Protein AF-A0A7C4W597-F1 (afdb_monomer_lite)

Foldseek 3Di:
DDQDDPPDPDDDDDDLPDDDDDPVLVVVVVVVVVVDVDDDCPHHVLNCCCVVPVPDDDDDDDADDQDPPDPVSVVPDDPVNVCVRVVVVVD

pLDDT: mean 85.51, std 9.6, range [46.41, 96.44]

Secondary structure (DSSP, 8-state):
-PPP-SS-SS--PPP-S-----GGGHHHHHHHHHH-SS--IIIIIIHHHHHHS---------S------SHHHHHT--HHHHHHHHHTT--

Sequence (91 aa):
MTPSIEKPSIDLYVSIEILMINSRVLAELDRLALEKNNLDIMSDFTLYLNQEWRLVKPYIVDAFWYDLGSTEKYGKLTNELVQRYLEELGE

Structure (mmCIF, N/CA/C/O backbone):
data_AF-A0A7C4W597-F1
#
_entry.id   AF-A0A7C4W597-F1
#
loop_
_atom_site.group_PDB
_atom_site.id
_atom_site.type_symbol
_atom_site.label_atom_id
_atom_site.label_alt_id
_atom_site.label_comp_id
_atom_site.label_asym_id
_atom_site.label_entity_id
_atom_site.label_seq_id
_atom_site.pdbx_PDB_ins_code
_atom_site.Cartn_x
_atom_site.Cartn_y
_atom_site.Cartn_z
_atom_site.occupancy
_atom_site.B_iso_or_equiv
_atom_site.auth_seq_id
_atom_site.auth_comp_id
_atom_site.auth_asym_id
_atom_site.auth_atom_id
_atom_site.pdbx_PDB_model_num
ATOM 1 N N . MET A 1 1 ? -6.450 -18.940 8.532 1.00 55.84 1 MET A N 1
ATOM 2 C CA . MET A 1 1 ? -5.671 -18.019 7.684 1.00 55.84 1 MET A CA 1
ATOM 3 C C . MET A 1 1 ? -4.626 -17.374 8.572 1.00 55.84 1 MET A C 1
ATOM 5 O O . MET A 1 1 ? -4.972 -17.037 9.700 1.00 55.84 1 MET A O 1
ATOM 9 N N . THR A 1 2 ? -3.372 -17.300 8.134 1.00 59.28 2 THR A N 1
ATOM 10 C CA . THR A 1 2 ? -2.298 -16.653 8.901 1.00 59.28 2 THR A CA 1
ATOM 11 C C . THR A 1 2 ? -2.614 -15.159 9.037 1.00 59.28 2 THR A C 1
ATOM 13 O O . THR A 1 2 ? -3.092 -14.575 8.062 1.00 59.28 2 THR A O 1
ATOM 16 N N . PRO A 1 3 ? -2.431 -14.540 10.215 1.00 66.25 3 PRO A N 1
ATOM 17 C CA . PRO A 1 3 ? -2.606 -13.099 10.360 1.00 66.25 3 PRO A CA 1
ATOM 18 C C . PRO A 1 3 ? -1.668 -12.349 9.405 1.00 66.25 3 PRO A C 1
ATOM 20 O O . PRO A 1 3 ? -0.510 -12.731 9.248 1.00 66.25 3 PRO A O 1
ATOM 23 N N . SER A 1 4 ? -2.189 -11.303 8.759 1.00 72.00 4 SER A N 1
ATOM 24 C CA . SER A 1 4 ? -1.366 -10.354 8.007 1.00 72.00 4 SER A CA 1
ATOM 25 C C . SER A 1 4 ? -0.542 -9.539 9.001 1.00 72.00 4 SER A C 1
ATOM 27 O O . SER A 1 4 ? -1.070 -9.108 10.027 1.00 72.00 4 SER A O 1
ATOM 29 N N . ILE A 1 5 ? 0.749 -9.379 8.727 1.00 78.00 5 ILE A N 1
ATOM 30 C CA . ILE A 1 5 ? 1.697 -8.649 9.570 1.00 78.00 5 ILE A CA 1
ATOM 31 C C . ILE A 1 5 ? 2.474 -7.721 8.644 1.00 78.00 5 ILE A C 1
ATOM 33 O O . ILE A 1 5 ? 2.917 -8.144 7.576 1.00 78.00 5 ILE A O 1
ATOM 37 N N . GLU A 1 6 ? 2.631 -6.460 9.033 1.00 78.56 6 GLU A N 1
ATOM 38 C CA . GLU A 1 6 ? 3.443 -5.516 8.272 1.00 78.56 6 GLU A CA 1
ATOM 39 C C . GLU A 1 6 ? 4.928 -5.909 8.359 1.00 78.56 6 GLU A C 1
ATOM 41 O O . GLU A 1 6 ? 5.444 -6.143 9.451 1.00 78.56 6 GLU A O 1
ATOM 46 N N . LYS A 1 7 ? 5.613 -5.971 7.207 1.00 81.38 7 LYS A N 1
ATOM 47 C CA . LYS A 1 7 ? 7.065 -6.231 7.089 1.00 81.38 7 LYS A CA 1
ATOM 48 C C . LYS A 1 7 ? 7.535 -7.466 7.888 1.00 81.38 7 LYS A C 1
ATOM 50 O O . LYS A 1 7 ? 8.367 -7.340 8.791 1.00 81.38 7 LYS A O 1
ATOM 55 N N . PRO A 1 8 ? 7.021 -8.669 7.573 1.00 81.44 8 PRO A N 1
ATOM 56 C CA . PRO A 1 8 ? 7.442 -9.889 8.249 1.00 81.44 8 PRO A CA 1
ATOM 57 C C . PRO A 1 8 ? 8.906 -10.221 7.921 1.00 81.44 8 PRO A C 1
ATOM 59 O O . PRO A 1 8 ? 9.415 -9.889 6.855 1.00 81.44 8 PRO A O 1
ATOM 62 N N . SER A 1 9 ? 9.581 -10.932 8.823 1.00 82.00 9 SER A N 1
ATOM 63 C CA . SER A 1 9 ? 10.968 -11.392 8.648 1.00 82.00 9 SER A CA 1
ATOM 64 C C . SER A 1 9 ? 11.101 -12.713 7.870 1.00 82.00 9 SER A C 1
ATOM 66 O O . SER A 1 9 ? 12.168 -13.323 7.874 1.00 82.00 9 SER A O 1
ATOM 68 N N . ILE A 1 10 ? 10.020 -13.176 7.237 1.00 79.31 10 ILE A N 1
ATOM 69 C CA . ILE A 1 10 ? 9.918 -14.454 6.519 1.00 79.31 10 ILE A CA 1
ATOM 70 C C . ILE A 1 10 ? 9.355 -14.228 5.112 1.00 79.31 10 ILE A C 1
ATOM 72 O O . ILE A 1 10 ? 8.530 -13.334 4.924 1.00 79.31 10 ILE A O 1
ATOM 76 N N . ASP A 1 11 ? 9.762 -15.059 4.148 1.00 76.19 11 ASP A N 1
ATOM 77 C CA . ASP A 1 11 ? 9.245 -15.004 2.776 1.00 76.19 11 ASP A CA 1
ATOM 78 C C . ASP A 1 11 ? 7.775 -15.440 2.739 1.00 76.19 11 ASP A C 1
ATOM 80 O O . ASP A 1 11 ? 7.433 -16.617 2.883 1.00 76.19 11 ASP A O 1
ATOM 84 N N . LEU A 1 12 ? 6.896 -14.458 2.560 1.00 82.94 12 LEU A N 1
ATOM 85 C CA . LEU A 1 12 ? 5.455 -14.613 2.409 1.00 82.94 12 LEU A CA 1
ATOM 86 C C . LEU A 1 12 ? 4.987 -13.834 1.182 1.00 82.94 12 LEU A C 1
ATOM 88 O O . LEU A 1 12 ? 5.667 -12.927 0.705 1.00 82.94 12 LEU A O 1
ATOM 92 N N . TYR A 1 13 ? 3.778 -14.144 0.710 1.00 86.19 13 TYR A N 1
ATOM 93 C CA . TYR A 1 13 ? 3.084 -13.266 -0.227 1.00 86.19 13 TYR A CA 1
ATOM 94 C C . TYR A 1 13 ? 2.972 -11.855 0.360 1.00 86.19 13 TYR A C 1
ATOM 96 O O . TYR A 1 13 ? 2.505 -11.681 1.488 1.00 86.19 13 TYR A O 1
ATOM 104 N N . VAL A 1 14 ? 3.379 -10.861 -0.426 1.00 86.19 14 VAL A N 1
ATOM 105 C CA . VAL A 1 14 ? 3.282 -9.443 -0.075 1.00 86.19 14 VAL A CA 1
ATOM 106 C C . VAL A 1 14 ? 2.055 -8.820 -0.731 1.00 86.19 14 VAL A C 1
ATOM 108 O O . VAL A 1 14 ? 1.670 -9.190 -1.840 1.00 86.19 14 VAL A O 1
ATOM 111 N N . SER A 1 15 ? 1.421 -7.878 -0.034 1.00 87.38 15 SER A N 1
ATOM 112 C CA . SER A 1 15 ? 0.363 -7.062 -0.630 1.00 87.38 15 SER A CA 1
ATOM 113 C C . SER A 1 15 ? 0.974 -6.047 -1.595 1.00 87.38 15 SER A C 1
ATOM 115 O O . SER A 1 15 ? 1.977 -5.422 -1.263 1.00 87.38 15 SER A O 1
ATOM 117 N N . ILE A 1 16 ? 0.331 -5.851 -2.747 1.00 89.81 16 ILE A N 1
ATOM 118 C CA . ILE A 1 16 ? 0.674 -4.817 -3.741 1.00 89.81 16 ILE A CA 1
ATOM 119 C C . ILE A 1 16 ? -0.225 -3.571 -3.640 1.00 89.81 16 ILE A C 1
ATOM 121 O O . ILE A 1 16 ? -0.291 -2.776 -4.571 1.00 89.81 16 ILE A O 1
ATOM 125 N N . GLU A 1 17 ? -0.955 -3.437 -2.527 1.00 85.44 17 GLU A N 1
ATOM 126 C CA . GLU A 1 17 ? -1.827 -2.291 -2.200 1.00 85.44 17 GLU A CA 1
ATOM 127 C C . GLU A 1 17 ? -2.985 -2.045 -3.184 1.00 85.44 17 GLU A C 1
ATOM 129 O O . GLU A 1 17 ? -3.545 -0.954 -3.262 1.00 85.44 17 GLU A O 1
ATOM 134 N N . ILE A 1 18 ? -3.420 -3.091 -3.890 1.00 91.19 18 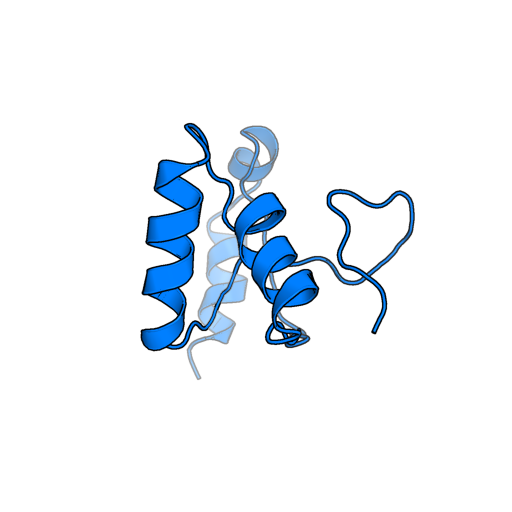ILE A N 1
ATOM 135 C CA . ILE A 1 18 ? -4.657 -3.069 -4.675 1.00 91.19 18 ILE A CA 1
ATOM 136 C C . ILE A 1 18 ? -5.789 -3.645 -3.828 1.00 91.19 18 ILE A C 1
ATOM 138 O O . ILE A 1 18 ? -5.752 -4.805 -3.416 1.00 91.19 18 ILE A O 1
ATOM 142 N N . LEU A 1 19 ? -6.818 -2.832 -3.586 1.00 90.69 19 LEU A N 1
ATOM 143 C CA . LEU A 1 19 ? -7.963 -3.195 -2.758 1.00 90.69 19 LEU A CA 1
ATOM 144 C C . LEU A 1 19 ? -9.262 -3.092 -3.554 1.00 90.69 19 LEU A C 1
ATOM 146 O O . LEU A 1 19 ? -9.543 -2.083 -4.197 1.00 90.69 19 LEU A O 1
ATOM 150 N N . MET A 1 20 ? -10.096 -4.124 -3.440 1.00 91.88 20 MET A N 1
ATOM 151 C CA . MET A 1 20 ? -11.493 -4.079 -3.859 1.00 91.88 20 MET A CA 1
ATOM 152 C C . MET A 1 20 ? -12.367 -4.061 -2.608 1.00 91.88 20 MET A C 1
ATOM 154 O O . MET A 1 20 ? -12.357 -5.010 -1.824 1.00 91.88 20 MET A O 1
ATOM 158 N N . ILE A 1 21 ? -13.109 -2.972 -2.408 1.00 90.31 21 ILE A N 1
ATOM 159 C CA . ILE A 1 21 ? -13.859 -2.722 -1.173 1.00 90.31 21 ILE A CA 1
ATOM 160 C C . ILE A 1 21 ? -15.345 -2.585 -1.498 1.00 90.31 21 ILE A C 1
ATOM 162 O O . ILE A 1 21 ? -15.738 -1.855 -2.406 1.00 90.31 21 ILE A O 1
ATOM 166 N N . ASN A 1 22 ? -16.191 -3.272 -0.730 1.00 90.44 22 ASN A N 1
ATOM 167 C CA . ASN A 1 22 ? -17.627 -3.023 -0.766 1.00 90.44 22 ASN A CA 1
ATOM 168 C C . ASN A 1 22 ? -17.927 -1.695 -0.058 1.00 90.44 22 ASN A C 1
ATOM 170 O O . ASN A 1 22 ? -17.524 -1.514 1.089 1.00 90.44 22 ASN A O 1
ATOM 174 N N . SER A 1 23 ? -18.683 -0.800 -0.698 1.00 91.88 23 SER A N 1
ATOM 175 C CA . SER A 1 23 ? -18.983 0.535 -0.156 1.00 91.88 23 SER A CA 1
ATOM 176 C C . SER A 1 23 ? -19.606 0.520 1.243 1.00 91.88 23 SER A C 1
ATOM 178 O O . SER A 1 23 ? -19.401 1.456 2.008 1.00 91.88 23 SER A O 1
ATOM 180 N N . ARG A 1 24 ? -20.308 -0.555 1.625 1.00 89.62 24 ARG A N 1
ATOM 181 C CA . ARG A 1 24 ? -20.883 -0.719 2.972 1.00 89.62 24 ARG A CA 1
ATOM 182 C C . ARG A 1 24 ? -19.828 -0.741 4.079 1.00 89.62 24 ARG A C 1
ATOM 184 O O . ARG A 1 24 ? -20.153 -0.428 5.215 1.00 89.62 24 ARG A O 1
ATOM 191 N N . VAL A 1 25 ? -18.592 -1.112 3.754 1.00 89.75 25 VAL A N 1
ATOM 192 C CA . VAL A 1 25 ? -17.481 -1.220 4.709 1.00 89.75 25 VAL A CA 1
ATOM 193 C C . VAL A 1 25 ? -16.821 0.142 4.964 1.00 89.75 25 VAL A C 1
ATOM 195 O O . VAL A 1 25 ? -16.123 0.308 5.957 1.00 89.75 25 VAL A O 1
ATOM 198 N N . LEU A 1 26 ? -17.078 1.153 4.123 1.00 91.19 26 LEU A N 1
ATOM 199 C CA . LEU A 1 26 ? -16.489 2.487 4.289 1.00 91.19 26 LEU A CA 1
ATOM 200 C C . LEU A 1 26 ? -16.953 3.196 5.571 1.00 91.19 26 LEU A C 1
ATOM 202 O O . LEU A 1 26 ? -16.193 3.971 6.132 1.00 91.19 26 LEU A O 1
ATOM 206 N N . ALA A 1 27 ? -18.137 2.868 6.098 1.00 91.56 27 ALA A N 1
ATOM 207 C CA . ALA A 1 27 ? -18.589 3.404 7.384 1.00 91.56 27 ALA A CA 1
ATOM 208 C C . ALA A 1 27 ? -17.661 3.010 8.554 1.00 91.56 27 ALA A C 1
ATOM 210 O O . ALA A 1 27 ? -17.509 3.763 9.513 1.00 91.56 27 ALA A O 1
ATOM 211 N N . GLU A 1 28 ? -17.003 1.848 8.470 1.00 90.62 28 GLU A N 1
ATOM 212 C CA . GLU A 1 28 ? -16.017 1.427 9.471 1.00 90.62 28 GLU A CA 1
ATOM 213 C C . GLU A 1 28 ? -14.712 2.221 9.353 1.00 90.62 28 GLU A C 1
ATOM 215 O O . GLU A 1 28 ? -14.069 2.498 10.364 1.00 90.62 28 GLU A O 1
ATOM 220 N N . LEU A 1 29 ? -14.340 2.619 8.131 1.00 91.00 29 LEU A N 1
ATOM 221 C CA . LEU A 1 29 ? -13.185 3.482 7.889 1.00 91.00 29 LEU A CA 1
ATOM 222 C C . LEU A 1 29 ? -13.403 4.860 8.523 1.00 91.00 29 LEU A C 1
ATOM 224 O O . LEU A 1 29 ? -12.520 5.346 9.226 1.00 91.00 29 LEU A O 1
ATOM 228 N N . ASP A 1 30 ? -14.591 5.445 8.335 1.00 91.56 30 ASP A N 1
ATOM 229 C CA . ASP A 1 30 ? -14.965 6.720 8.960 1.00 91.56 30 ASP A CA 1
ATOM 230 C C . ASP A 1 30 ? -14.897 6.626 10.489 1.00 91.56 30 ASP A C 1
ATOM 232 O O . ASP A 1 30 ? -14.367 7.520 11.149 1.00 91.56 30 ASP A O 1
ATOM 236 N N . ARG A 1 31 ? -15.380 5.517 11.065 1.00 91.25 31 ARG A N 1
ATOM 237 C CA . ARG A 1 31 ? -15.322 5.291 12.514 1.00 91.25 31 ARG A CA 1
ATOM 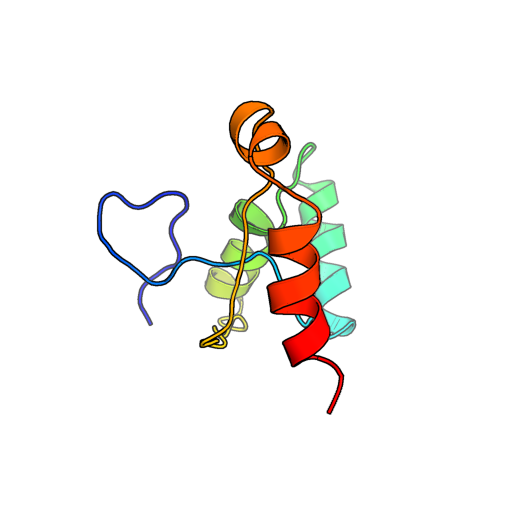238 C C . ARG A 1 31 ? -13.883 5.226 13.023 1.00 91.25 31 ARG A C 1
ATOM 240 O O . ARG A 1 31 ? -13.547 5.914 13.982 1.00 91.25 31 ARG A O 1
ATOM 247 N N . LEU A 1 32 ? -13.028 4.444 12.367 1.00 92.19 32 LEU A N 1
ATOM 248 C CA . LEU A 1 32 ? -11.612 4.340 12.723 1.00 92.19 32 LEU A CA 1
ATOM 249 C C . LEU A 1 32 ? -10.873 5.680 12.578 1.00 92.19 32 LEU A C 1
ATOM 251 O O . LEU A 1 32 ? -10.011 5.994 13.398 1.00 92.19 32 LEU A O 1
ATOM 255 N N . ALA A 1 33 ? -11.221 6.487 11.574 1.00 91.88 33 ALA A N 1
ATOM 256 C CA . ALA A 1 33 ? -10.621 7.803 11.364 1.00 91.88 33 ALA A CA 1
ATOM 257 C C . ALA A 1 33 ? -10.955 8.799 12.491 1.00 91.88 33 ALA A C 1
ATOM 259 O O . ALA A 1 33 ? -10.164 9.698 12.767 1.00 91.88 33 ALA A O 1
ATOM 260 N N . LEU A 1 34 ? -12.088 8.630 13.186 1.00 93.44 34 LEU A N 1
ATOM 261 C CA . LEU A 1 34 ? -12.418 9.420 14.382 1.00 93.44 34 LEU A CA 1
ATOM 262 C C . LEU A 1 34 ? -11.565 9.032 15.598 1.00 93.44 34 LEU A C 1
ATOM 264 O O . LEU A 1 34 ? -11.331 9.859 16.477 1.00 93.44 34 LEU A O 1
ATOM 268 N N . GLU A 1 35 ? -11.112 7.781 15.659 1.00 90.12 35 GLU A N 1
ATOM 269 C CA . GLU A 1 35 ? -10.316 7.245 16.767 1.00 90.12 35 GLU A CA 1
ATOM 270 C C . GLU A 1 35 ? -8.806 7.468 16.559 1.00 90.12 35 GLU A C 1
ATOM 272 O O . GLU A 1 35 ? -8.044 7.498 17.531 1.00 90.12 35 GLU A O 1
ATOM 277 N N . LYS A 1 36 ? -8.357 7.655 15.307 1.00 89.38 36 LYS A N 1
ATOM 278 C CA . LYS A 1 36 ? -6.935 7.722 14.949 1.00 89.38 36 LYS A CA 1
ATOM 279 C C . LYS A 1 36 ? -6.608 8.881 14.000 1.00 89.38 36 LYS A C 1
ATOM 281 O O . LYS A 1 36 ? -7.040 8.917 12.858 1.00 89.38 36 LYS A O 1
ATOM 286 N N . ASN A 1 37 ? -5.722 9.774 14.449 1.00 82.56 37 ASN A N 1
ATOM 287 C CA . ASN A 1 37 ? -5.295 10.969 13.700 1.00 82.56 37 ASN A CA 1
ATOM 288 C C . ASN A 1 37 ? -4.443 10.694 12.442 1.00 82.56 37 ASN A C 1
ATOM 290 O O . ASN A 1 37 ? -4.245 11.599 11.639 1.00 82.56 37 ASN A O 1
ATOM 294 N N . ASN A 1 38 ? -3.890 9.488 12.288 1.00 88.31 38 ASN A N 1
ATOM 295 C CA . ASN A 1 38 ? -3.085 9.097 11.129 1.00 88.31 38 ASN A CA 1
ATOM 296 C C . ASN A 1 38 ? -3.361 7.627 10.820 1.00 88.31 38 ASN A C 1
ATOM 298 O O . ASN A 1 38 ? -2.668 6.735 11.313 1.00 88.31 38 ASN A O 1
ATOM 302 N N . LEU A 1 39 ? -4.468 7.406 10.122 1.00 92.00 39 LEU A N 1
ATOM 303 C CA . LEU A 1 39 ? -4.963 6.084 9.791 1.00 92.00 39 LEU A CA 1
ATOM 304 C C . LEU A 1 39 ? -4.254 5.542 8.549 1.00 92.00 39 LEU A C 1
ATOM 306 O O . LEU A 1 39 ? -4.279 6.174 7.493 1.00 92.00 39 LEU A O 1
ATOM 310 N N . ASP A 1 40 ? -3.669 4.356 8.677 1.00 90.50 40 ASP A N 1
ATOM 311 C CA . ASP A 1 40 ? -3.066 3.621 7.573 1.00 90.50 40 ASP A CA 1
ATOM 312 C C . ASP A 1 40 ? -4.046 2.575 7.026 1.00 90.50 40 ASP A C 1
ATOM 314 O O . ASP A 1 40 ? -4.619 1.764 7.759 1.00 90.50 40 ASP A O 1
ATOM 318 N N . ILE A 1 41 ? -4.261 2.575 5.712 1.00 90.00 41 ILE A N 1
ATOM 319 C CA . ILE A 1 41 ? -5.222 1.659 5.090 1.00 90.00 41 ILE A CA 1
ATOM 320 C C . ILE A 1 41 ? -4.795 0.200 5.303 1.00 90.00 41 ILE A C 1
ATOM 322 O O . ILE A 1 41 ? -5.631 -0.653 5.607 1.00 90.00 41 ILE A O 1
ATOM 326 N N . MET A 1 42 ? -3.507 -0.101 5.164 1.00 86.31 42 MET A N 1
ATOM 327 C CA . MET A 1 42 ? -2.997 -1.464 5.210 1.00 86.31 42 MET A CA 1
ATOM 328 C C . MET A 1 42 ? -2.817 -1.936 6.652 1.00 86.31 42 MET A C 1
ATOM 330 O O . MET A 1 42 ? -3.365 -2.976 7.019 1.00 86.31 42 MET A O 1
ATOM 334 N N . SER A 1 43 ? -2.097 -1.189 7.484 1.00 86.38 43 SER A N 1
ATOM 335 C CA . SER A 1 43 ? -1.760 -1.612 8.847 1.00 86.38 43 SER A CA 1
ATOM 336 C C . SER A 1 43 ? -2.850 -1.321 9.880 1.00 86.38 43 SER A C 1
ATOM 338 O O . SER A 1 43 ? -2.874 -1.998 10.904 1.00 86.38 43 SER A O 1
ATOM 340 N N . ASP A 1 44 ? -3.806 -0.425 9.611 1.00 90.00 44 ASP A N 1
ATOM 341 C CA . ASP A 1 44 ? -4.948 -0.212 10.509 1.00 90.00 44 ASP A CA 1
ATOM 342 C C . ASP A 1 44 ? -6.234 -0.798 9.946 1.00 90.00 44 ASP A C 1
ATOM 344 O O . ASP A 1 44 ? -6.809 -1.720 10.526 1.00 90.00 44 ASP A O 1
ATOM 348 N N . PHE A 1 45 ? -6.699 -0.290 8.804 1.00 90.38 45 PHE A N 1
ATOM 349 C CA . PHE A 1 45 ? -8.042 -0.607 8.323 1.00 90.38 45 PHE A CA 1
ATOM 350 C C . PHE A 1 45 ? -8.179 -2.063 7.869 1.00 90.38 45 PHE A C 1
ATOM 352 O O . PHE A 1 45 ? -9.093 -2.759 8.321 1.00 90.38 45 PHE A O 1
ATOM 359 N N . THR A 1 46 ? -7.274 -2.579 7.028 1.00 88.88 46 THR A N 1
ATOM 360 C CA . THR A 1 46 ? -7.378 -3.989 6.607 1.00 88.88 46 THR A CA 1
ATOM 361 C C . THR A 1 46 ? -7.139 -4.960 7.763 1.00 88.88 46 THR A C 1
ATOM 363 O O . THR A 1 46 ? -7.808 -5.996 7.828 1.00 88.88 46 THR A O 1
ATOM 366 N N . LEU A 1 47 ? -6.258 -4.624 8.716 1.00 86.50 47 LEU A N 1
ATOM 367 C CA . LEU A 1 47 ? -6.069 -5.439 9.919 1.00 86.50 47 LEU A CA 1
ATOM 368 C C . LEU A 1 47 ? -7.325 -5.443 10.794 1.00 86.50 47 LEU A C 1
ATOM 370 O O . LEU A 1 47 ? -7.774 -6.528 11.165 1.00 86.50 47 LEU A O 1
ATOM 374 N N . TYR A 1 48 ? -7.941 -4.284 11.040 1.00 89.19 48 TYR A N 1
ATOM 375 C CA . TYR A 1 48 ? -9.214 -4.171 11.759 1.00 89.19 48 TYR A CA 1
ATOM 376 C C . TYR A 1 48 ? -10.310 -5.023 11.108 1.00 89.19 48 TYR A C 1
ATOM 378 O O . TYR A 1 48 ? -10.943 -5.845 11.771 1.00 89.19 48 TYR A O 1
ATOM 386 N N . LEU A 1 49 ? -10.497 -4.906 9.789 1.00 88.75 49 LEU A N 1
ATOM 387 C CA . LEU A 1 49 ? -11.501 -5.691 9.063 1.00 88.75 49 LEU A CA 1
ATOM 388 C C . LEU A 1 49 ? -11.243 -7.198 9.137 1.00 88.75 49 LEU A C 1
ATOM 390 O O . LEU A 1 49 ? -12.181 -8.001 9.137 1.00 88.75 49 LEU A O 1
ATOM 394 N N . ASN A 1 50 ? -9.976 -7.603 9.178 1.00 84.12 50 ASN A N 1
ATOM 395 C CA . ASN A 1 50 ? -9.608 -9.004 9.302 1.00 84.12 50 AS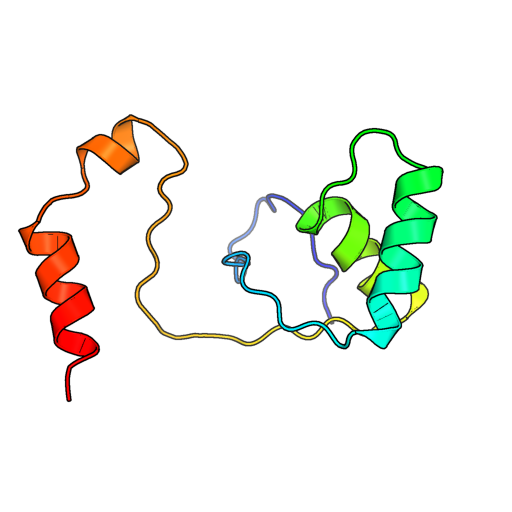N A CA 1
ATOM 396 C C . ASN A 1 50 ? -9.824 -9.534 10.731 1.00 84.12 50 ASN A C 1
ATOM 398 O O . ASN A 1 50 ? -10.297 -10.659 10.893 1.00 84.12 50 ASN A O 1
ATOM 402 N N . GLN A 1 51 ? -9.504 -8.736 11.752 1.00 84.19 51 GLN A N 1
ATOM 403 C CA . GLN A 1 51 ? -9.624 -9.111 13.163 1.00 84.19 51 GLN A CA 1
ATOM 404 C C . GLN A 1 51 ? -11.081 -9.152 13.628 1.00 84.19 51 GLN A C 1
ATOM 406 O O . GLN A 1 51 ? -11.524 -10.179 14.141 1.00 84.19 51 GLN A O 1
ATOM 411 N N . GLU A 1 52 ? -11.828 -8.075 13.394 1.00 78.12 52 GLU A N 1
ATOM 412 C CA . GLU A 1 52 ? -13.189 -7.912 13.912 1.00 78.12 52 GLU A CA 1
ATOM 413 C C . GLU A 1 52 ? -14.230 -8.640 13.052 1.00 78.12 52 GLU A C 1
ATOM 415 O O . GLU A 1 52 ? -15.189 -9.209 13.572 1.00 78.12 52 GLU A O 1
ATOM 420 N N . TRP A 1 53 ? -14.029 -8.689 11.729 1.00 74.44 53 TRP A N 1
ATOM 421 C CA . TRP A 1 53 ? -15.069 -9.149 10.799 1.00 74.44 53 TRP A CA 1
ATOM 422 C C . TRP A 1 53 ? -14.658 -10.337 9.918 1.00 74.44 53 TRP A C 1
ATOM 424 O O . TRP A 1 53 ? -15.514 -10.946 9.275 1.00 74.44 53 TRP A O 1
ATOM 434 N N . ARG A 1 54 ? -13.365 -10.696 9.874 1.00 75.62 54 ARG A N 1
ATOM 435 C CA . ARG A 1 54 ? -12.800 -11.732 8.979 1.00 75.62 54 ARG A CA 1
ATOM 436 C C . ARG A 1 54 ? -13.188 -11.548 7.503 1.00 75.62 54 ARG A C 1
ATOM 438 O O . ARG A 1 54 ? -13.424 -12.524 6.788 1.00 75.62 54 ARG A O 1
ATOM 445 N N . LEU A 1 55 ? -13.270 -10.298 7.041 1.00 80.19 55 LEU A N 1
ATOM 446 C CA . LEU A 1 55 ? -13.770 -9.960 5.697 1.00 80.19 55 LEU A CA 1
ATOM 447 C C . LEU A 1 55 ? -12.680 -9.824 4.629 1.00 80.19 55 LEU A C 1
ATOM 449 O O . LEU A 1 55 ? -13.000 -9.747 3.443 1.00 80.19 55 LEU A O 1
ATOM 453 N N . VAL A 1 56 ? -11.406 -9.797 5.017 1.00 86.81 56 VAL A N 1
ATOM 454 C CA . VAL A 1 56 ? -10.301 -9.584 4.076 1.00 86.81 56 VAL A CA 1
ATOM 455 C C . VAL A 1 56 ? -9.871 -10.914 3.472 1.00 86.81 56 VAL A C 1
ATOM 457 O O . VAL A 1 56 ? -9.532 -11.856 4.188 1.00 86.81 56 VAL A O 1
ATOM 460 N N . LYS A 1 57 ? -9.875 -10.994 2.140 1.00 87.56 57 LYS A N 1
ATOM 461 C CA . LYS A 1 57 ? -9.393 -12.156 1.388 1.00 87.56 57 LYS A CA 1
ATOM 462 C C . LYS A 1 57 ? -8.284 -11.721 0.434 1.00 87.56 57 LYS A C 1
ATOM 464 O O . LYS A 1 57 ? -8.506 -10.775 -0.319 1.00 87.56 57 LYS A O 1
ATOM 469 N N . PRO A 1 58 ? -7.120 -12.393 0.440 1.00 88.00 58 PRO A N 1
ATOM 470 C CA . PRO A 1 58 ? -6.087 -12.121 -0.541 1.00 88.00 58 PRO A CA 1
ATOM 471 C C . PRO A 1 58 ? -6.520 -12.638 -1.914 1.00 88.00 58 PRO A C 1
ATOM 473 O O . PRO A 1 58 ? -7.156 -13.690 -2.025 1.00 88.00 58 PRO A O 1
ATOM 476 N N . TYR A 1 59 ? -6.124 -11.914 -2.953 1.00 90.75 59 TYR A N 1
ATOM 477 C CA . TYR A 1 59 ? -6.145 -12.392 -4.326 1.00 90.75 59 TYR A CA 1
ATOM 478 C C . TYR A 1 59 ? -4.697 -12.470 -4.802 1.00 90.75 59 TYR A C 1
ATOM 480 O O . TYR A 1 59 ? -4.006 -11.454 -4.836 1.00 90.75 59 TYR A O 1
ATOM 488 N N . ILE A 1 60 ? -4.219 -13.682 -5.087 1.00 91.75 60 ILE A N 1
ATOM 489 C CA . ILE A 1 60 ? -2.848 -13.895 -5.555 1.00 91.75 60 ILE A CA 1
ATOM 490 C C . ILE A 1 60 ? -2.826 -13.591 -7.046 1.00 91.75 60 ILE A C 1
ATOM 492 O O . ILE A 1 60 ? -3.615 -14.151 -7.806 1.00 91.75 60 ILE A O 1
ATOM 496 N N . VAL A 1 61 ? -1.918 -12.709 -7.444 1.00 90.56 61 VAL A N 1
ATOM 497 C CA . VAL A 1 61 ? -1.689 -12.358 -8.839 1.00 90.56 61 VAL A CA 1
ATOM 498 C C . VAL A 1 61 ? -0.294 -12.814 -9.249 1.00 90.56 61 VAL A C 1
ATOM 500 O O . VAL A 1 61 ? 0.661 -12.658 -8.491 1.00 90.56 61 VAL A O 1
ATOM 503 N N . ASP A 1 62 ? -0.203 -13.389 -10.443 1.00 89.94 62 ASP A N 1
ATOM 504 C CA . ASP A 1 62 ? 1.052 -13.641 -11.144 1.00 89.94 62 ASP A CA 1
ATOM 505 C C . ASP A 1 62 ? 1.158 -12.604 -12.265 1.00 89.94 62 ASP A C 1
ATOM 507 O O . ASP A 1 62 ? 0.635 -12.791 -13.362 1.00 89.94 62 ASP A O 1
ATOM 511 N N . ALA A 1 63 ? 1.681 -11.429 -11.919 1.00 86.75 63 ALA A N 1
ATOM 512 C CA . ALA A 1 63 ? 1.821 -10.301 -12.830 1.00 86.75 63 ALA A CA 1
ATOM 513 C C . ALA A 1 63 ? 3.035 -9.461 -12.447 1.00 86.75 63 ALA A C 1
ATOM 515 O O . ALA A 1 63 ? 3.485 -9.463 -11.297 1.00 86.75 63 ALA A O 1
ATOM 516 N N . PHE A 1 64 ? 3.536 -8.695 -13.413 1.00 86.81 64 PHE A N 1
ATOM 517 C CA . PHE A 1 64 ? 4.576 -7.719 -13.142 1.00 86.81 64 PHE A CA 1
ATOM 518 C C . PHE A 1 64 ? 4.063 -6.611 -12.208 1.00 86.81 64 PHE A C 1
ATOM 520 O O . PHE A 1 64 ? 3.025 -5.996 -12.449 1.00 86.81 64 PHE A O 1
ATOM 527 N N . TRP A 1 65 ? 4.830 -6.331 -11.153 1.00 88.94 65 TRP A N 1
ATOM 528 C CA . TRP A 1 65 ? 4.615 -5.210 -10.241 1.00 88.94 65 TRP A CA 1
ATOM 529 C C . TRP A 1 65 ? 5.957 -4.558 -9.902 1.00 88.94 65 TRP A C 1
ATOM 531 O O . TRP A 1 65 ? 6.948 -5.249 -9.657 1.00 88.94 65 TRP A O 1
ATOM 541 N N . TYR A 1 66 ? 5.991 -3.224 -9.884 1.00 89.31 66 TYR A N 1
ATOM 542 C CA . TYR A 1 66 ? 7.209 -2.455 -9.643 1.00 89.31 66 TYR A CA 1
ATOM 543 C C . TYR A 1 66 ? 6.985 -1.385 -8.575 1.00 89.31 66 TYR A C 1
ATOM 545 O O . TYR A 1 66 ? 6.253 -0.421 -8.790 1.00 89.31 66 TYR A O 1
ATOM 553 N N . ASP A 1 67 ? 7.646 -1.549 -7.430 1.00 90.56 67 ASP A N 1
ATOM 554 C CA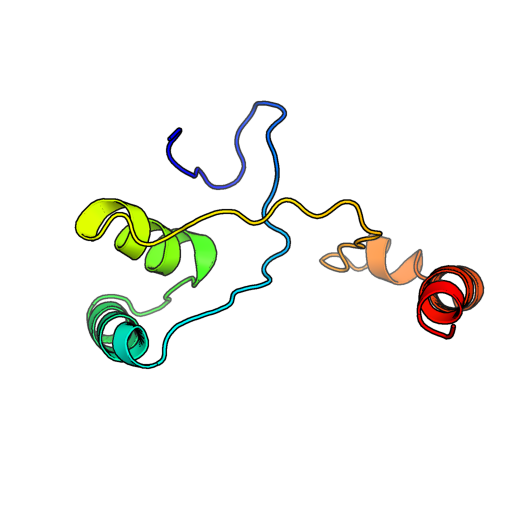 . ASP A 1 67 ? 7.632 -0.574 -6.340 1.00 90.56 67 ASP A CA 1
ATOM 555 C C . ASP A 1 67 ? 8.441 0.679 -6.710 1.00 90.56 67 ASP A C 1
ATOM 557 O O . ASP A 1 67 ? 9.644 0.595 -6.958 1.00 90.56 67 ASP A O 1
ATOM 561 N N . LEU A 1 68 ? 7.808 1.852 -6.681 1.00 92.38 68 LEU A N 1
ATOM 562 C CA . LEU A 1 68 ? 8.456 3.146 -6.925 1.00 92.38 68 LEU A CA 1
ATOM 563 C C . LEU A 1 68 ? 8.779 3.921 -5.636 1.00 92.38 68 LEU A C 1
ATOM 565 O O . LEU A 1 68 ? 9.125 5.098 -5.699 1.00 92.38 68 LEU A O 1
ATOM 569 N N . GLY A 1 69 ? 8.719 3.278 -4.468 1.00 90.38 69 GLY A N 1
ATOM 570 C CA . GLY A 1 69 ? 8.860 3.899 -3.145 1.00 90.38 69 GLY A CA 1
ATOM 571 C C . GLY A 1 69 ? 10.231 4.498 -2.795 1.00 90.38 69 GLY A C 1
ATOM 572 O O . GLY A 1 69 ? 10.458 4.859 -1.642 1.00 90.38 69 GLY A O 1
ATOM 573 N N . SER A 1 70 ? 11.172 4.609 -3.737 1.00 94.62 70 SER A N 1
ATOM 574 C CA . SER A 1 70 ? 12.437 5.320 -3.522 1.00 94.62 70 SER A CA 1
ATOM 575 C C . SER A 1 70 ? 12.949 5.999 -4.792 1.00 94.62 70 SER A C 1
ATOM 577 O O . SER A 1 70 ? 12.706 5.536 -5.906 1.00 94.62 70 SER A O 1
ATOM 579 N N . THR A 1 71 ? 13.735 7.067 -4.626 1.00 96.44 71 THR A N 1
ATOM 580 C CA . THR A 1 71 ? 14.376 7.784 -5.743 1.00 96.44 71 THR A CA 1
ATOM 581 C C . THR A 1 71 ? 15.276 6.874 -6.576 1.00 96.44 71 THR A C 1
ATOM 583 O O . THR A 1 71 ? 15.357 7.026 -7.789 1.00 96.44 71 THR A O 1
ATOM 586 N N . GLU A 1 72 ? 15.941 5.908 -5.940 1.00 96.19 72 GLU A N 1
ATOM 587 C CA . GLU A 1 72 ? 16.777 4.935 -6.643 1.00 96.19 72 GLU A CA 1
ATOM 588 C C . GLU A 1 72 ? 15.938 4.008 -7.534 1.00 96.19 72 GLU A C 1
ATOM 590 O O . GLU A 1 72 ? 16.294 3.795 -8.693 1.00 96.19 72 GLU A O 1
ATOM 595 N N . LYS A 1 73 ? 14.816 3.480 -7.019 1.00 93.44 73 LYS A N 1
ATOM 596 C CA . LYS A 1 73 ? 13.892 2.643 -7.801 1.00 93.44 73 LYS A CA 1
ATOM 597 C C . LYS A 1 73 ? 13.273 3.445 -8.944 1.00 93.44 73 LYS A C 1
ATOM 599 O O . LYS A 1 73 ? 13.250 2.974 -10.074 1.00 93.44 73 LYS A O 1
ATOM 604 N N . TYR A 1 74 ? 12.874 4.687 -8.677 1.00 93.31 74 TYR A N 1
ATOM 605 C CA . TYR A 1 74 ? 12.385 5.597 -9.708 1.00 93.31 74 TYR A CA 1
ATOM 606 C C . TYR A 1 74 ? 13.435 5.871 -10.795 1.00 93.31 74 TYR A C 1
ATOM 608 O O . TYR A 1 74 ? 13.130 5.785 -11.977 1.00 93.31 74 TYR A O 1
ATOM 616 N N . GLY A 1 75 ? 14.691 6.135 -10.425 1.00 94.50 75 GLY A N 1
ATOM 617 C CA . GLY A 1 75 ? 15.767 6.384 -11.391 1.00 94.50 75 GLY A CA 1
ATOM 618 C C . GLY A 1 75 ? 16.124 5.174 -12.264 1.00 94.50 75 GLY A C 1
ATOM 619 O O . GLY A 1 75 ? 16.720 5.342 -13.324 1.00 94.50 75 GLY A O 1
ATOM 620 N N . LYS A 1 76 ? 15.757 3.961 -11.834 1.00 93.69 76 LYS A N 1
ATOM 621 C CA . LYS A 1 76 ? 15.911 2.713 -12.599 1.00 93.69 76 LYS A CA 1
ATOM 622 C C . LYS A 1 76 ? 14.733 2.432 -13.539 1.00 93.69 76 LYS A C 1
ATOM 624 O O . LYS A 1 76 ? 14.829 1.511 -14.348 1.00 93.69 76 LYS A O 1
ATOM 629 N N . LEU A 1 77 ? 13.642 3.195 -13.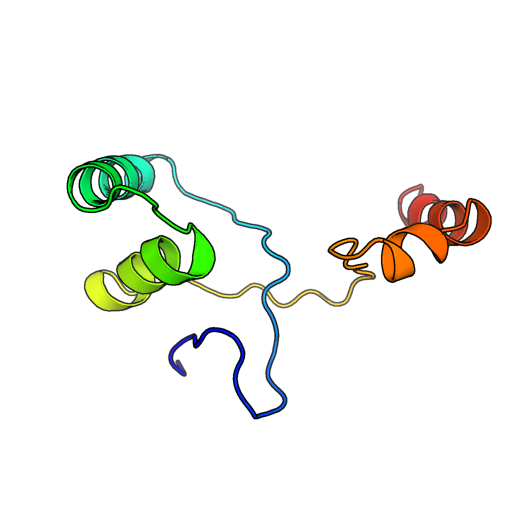448 1.00 92.81 77 LEU A N 1
ATOM 630 C CA . LEU A 1 77 ? 12.509 3.090 -14.362 1.00 92.81 77 LEU A CA 1
ATOM 631 C C . LEU A 1 77 ? 12.899 3.684 -15.722 1.00 92.81 77 LEU A C 1
ATOM 633 O O . LEU A 1 77 ? 13.209 4.870 -15.819 1.00 92.81 77 LEU A O 1
ATOM 637 N N . THR A 1 78 ? 12.877 2.869 -16.776 1.00 92.19 78 THR A N 1
ATOM 638 C CA . THR A 1 78 ? 13.169 3.320 -18.146 1.00 92.19 78 THR A CA 1
ATOM 639 C C . THR A 1 78 ? 11.943 3.185 -19.041 1.00 92.19 78 THR A C 1
ATOM 641 O O . THR A 1 78 ? 11.045 2.386 -18.765 1.00 92.19 78 THR A O 1
ATOM 644 N N . ASN A 1 79 ? 11.908 3.946 -20.138 1.00 91.50 79 ASN A N 1
ATOM 645 C CA . ASN A 1 79 ? 10.822 3.852 -21.115 1.00 91.50 79 ASN A CA 1
ATOM 646 C C . ASN A 1 79 ? 10.737 2.448 -21.721 1.00 91.50 79 ASN A C 1
ATOM 648 O O . ASN A 1 79 ? 9.642 1.948 -21.930 1.00 91.50 79 ASN A O 1
ATOM 652 N N . GLU A 1 80 ? 11.875 1.789 -21.939 1.00 92.00 80 GLU A N 1
ATOM 653 C CA . GLU A 1 80 ? 11.933 0.422 -22.462 1.00 92.00 80 GLU A CA 1
ATOM 654 C C . GLU A 1 80 ? 11.325 -0.581 -21.475 1.00 92.00 80 GLU A C 1
ATOM 656 O O . GLU A 1 80 ? 10.651 -1.522 -21.890 1.00 92.00 80 GLU A O 1
ATOM 661 N N . LEU A 1 81 ? 11.544 -0.382 -20.168 1.00 89.62 81 LEU A N 1
ATOM 662 C CA . LEU A 1 81 ? 10.940 -1.209 -19.125 1.00 89.62 81 LEU A CA 1
ATOM 663 C C . LEU A 1 81 ? 9.421 -1.019 -19.097 1.00 89.62 81 LEU A C 1
ATOM 665 O O . LEU A 1 81 ? 8.684 -1.997 -19.077 1.00 89.62 81 LEU A O 1
ATOM 669 N N . VAL A 1 82 ? 8.960 0.233 -19.128 1.00 89.62 82 VAL A N 1
ATOM 670 C CA . VAL A 1 82 ? 7.530 0.564 -19.149 1.00 89.62 82 VAL A CA 1
ATOM 671 C C . VAL A 1 82 ? 6.863 0.004 -20.403 1.00 89.62 82 VAL A C 1
ATOM 673 O O . VAL A 1 82 ? 5.836 -0.656 -20.300 1.00 89.62 82 VAL A O 1
ATOM 676 N N . GLN A 1 83 ? 7.461 0.222 -21.574 1.00 89.31 83 GLN A N 1
ATOM 677 C CA . GLN A 1 83 ? 6.931 -0.242 -22.850 1.00 89.31 83 GLN A CA 1
ATOM 678 C C . GLN A 1 83 ? 6.806 -1.765 -22.883 1.00 89.31 83 GLN A C 1
ATOM 680 O O . GLN A 1 83 ? 5.741 -2.258 -23.230 1.00 89.31 83 GLN A O 1
ATOM 685 N N . ARG A 1 84 ? 7.826 -2.500 -22.422 1.00 88.44 84 ARG A N 1
ATOM 686 C CA . ARG A 1 84 ? 7.779 -3.966 -22.333 1.00 88.44 84 ARG A CA 1
ATOM 687 C C . ARG A 1 84 ? 6.534 -4.470 -21.601 1.00 88.44 84 ARG A C 1
ATOM 689 O O . ARG A 1 84 ? 5.879 -5.372 -22.097 1.00 88.44 84 ARG A O 1
ATOM 696 N N . TYR A 1 85 ? 6.211 -3.890 -20.446 1.00 84.06 85 TYR A N 1
ATOM 697 C CA . TYR A 1 85 ? 5.079 -4.351 -19.635 1.00 84.06 85 TYR A CA 1
ATOM 698 C C . TYR A 1 85 ? 3.735 -3.719 -20.029 1.00 84.06 85 TYR A C 1
ATOM 700 O O . TYR A 1 85 ? 2.690 -4.267 -19.696 1.00 84.06 85 TYR A O 1
ATOM 708 N N . LEU A 1 86 ? 3.728 -2.579 -20.730 1.00 78.38 86 LEU A N 1
ATOM 709 C CA . LEU A 1 86 ? 2.500 -2.000 -21.287 1.00 78.38 86 LEU A CA 1
ATOM 710 C C . LEU A 1 86 ? 2.084 -2.658 -22.609 1.00 78.38 86 LEU A C 1
ATOM 712 O O . LEU A 1 86 ? 0.890 -2.755 -22.872 1.00 78.38 86 LEU A O 1
ATOM 716 N N . GLU A 1 87 ? 3.030 -3.119 -23.430 1.00 69.75 87 GLU A N 1
ATOM 717 C CA . GLU A 1 87 ? 2.737 -3.878 -24.657 1.00 69.75 87 GLU A CA 1
ATOM 718 C C . GLU A 1 87 ? 2.032 -5.206 -24.340 1.00 69.75 87 GLU A C 1
ATOM 720 O O . GLU A 1 87 ? 1.145 -5.618 -25.082 1.00 69.75 87 GLU A O 1
ATOM 725 N N . GLU A 1 88 ? 2.326 -5.811 -23.185 1.00 61.47 88 GLU A N 1
ATOM 726 C CA . GLU A 1 88 ? 1.621 -6.992 -22.661 1.00 61.47 88 GLU A CA 1
ATOM 727 C C . GLU A 1 88 ? 0.135 -6.731 -22.317 1.00 61.47 88 GLU A C 1
ATOM 729 O O . GLU A 1 88 ? -0.619 -7.681 -22.125 1.00 61.47 88 GLU A O 1
ATOM 734 N N . LEU A 1 89 ? -0.317 -5.469 -22.259 1.00 61.19 89 LEU A N 1
ATOM 735 C CA . LEU A 1 89 ? -1.718 -5.087 -22.002 1.00 61.19 89 LEU A CA 1
ATOM 736 C C . LEU A 1 89 ? -2.506 -4.759 -23.287 1.00 61.19 89 LEU A C 1
ATOM 738 O O . LEU A 1 89 ? -3.658 -4.327 -23.202 1.00 61.19 89 LEU A O 1
ATOM 742 N N . GLY A 1 90 ? -1.873 -4.896 -24.458 1.00 57.44 90 GLY A N 1
ATOM 743 C CA . GLY A 1 90 ? -2.372 -4.436 -25.757 1.00 57.44 90 GLY A CA 1
ATOM 744 C C . GLY A 1 90 ? -2.915 -5.504 -26.715 1.00 57.44 90 GLY A C 1
ATOM 745 O O . GLY A 1 90 ? -3.131 -5.158 -27.877 1.00 57.44 90 GLY A O 1
ATOM 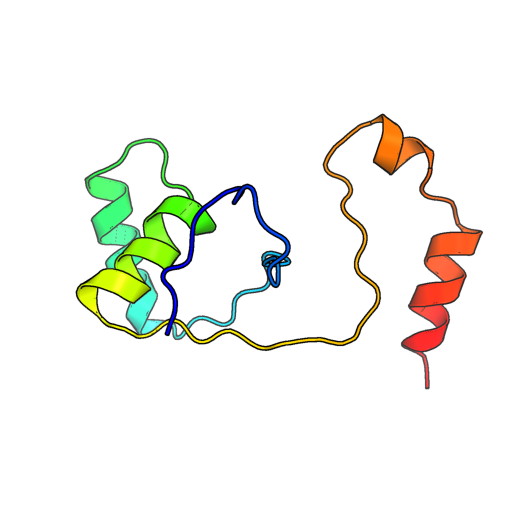746 N N . GLU A 1 91 ? -3.151 -6.746 -26.273 1.00 46.41 91 GLU A N 1
ATOM 747 C CA . GLU A 1 91 ? -3.861 -7.785 -27.053 1.00 46.41 91 GLU A CA 1
ATOM 748 C C . GLU A 1 91 ? -5.176 -8.238 -26.402 1.00 46.41 91 GLU A C 1
ATOM 750 O O . GLU A 1 91 ? -5.176 -8.566 -25.193 1.00 46.41 91 GLU A O 1
#

Radius of gyration: 16.75 Å; chains: 1; bounding box: 38×29×44 Å